Protein AF-A0A1B2HDX2-F1 (afdb_monomer_lite)

Radius of gyration: 14.33 Å; chains: 1; bounding box: 35×34×36 Å

Structure (mmCIF, N/CA/C/O backbone):
data_AF-A0A1B2HDX2-F1
#
_entry.id   AF-A0A1B2HDX2-F1
#
loop_
_atom_site.group_PDB
_atom_site.id
_atom_site.type_symbol
_atom_site.label_atom_id
_atom_site.label_alt_id
_atom_site.label_comp_id
_atom_site.label_asym_id
_atom_site.label_entity_id
_atom_site.label_seq_id
_atom_site.pdbx_PDB_ins_code
_atom_site.Cartn_x
_atom_site.Cartn_y
_atom_site.Cartn_z
_atom_site.occupancy
_atom_site.B_iso_or_equiv
_atom_site.auth_seq_id
_atom_site.auth_comp_id
_atom_site.auth_asym_id
_atom_site.auth_atom_id
_atom_site.pdbx_PDB_model_num
ATOM 1 N N . MET A 1 1 ? -10.209 -14.158 3.918 1.00 73.19 1 MET A N 1
ATOM 2 C CA . MET A 1 1 ? -9.113 -13.359 3.331 1.00 73.19 1 MET A CA 1
ATOM 3 C C . MET A 1 1 ? -9.707 -12.603 2.153 1.00 73.19 1 MET A C 1
ATOM 5 O O . MET A 1 1 ? -10.346 -13.261 1.342 1.00 73.19 1 MET A O 1
ATOM 9 N N . HIS A 1 2 ? -9.603 -11.272 2.109 1.00 89.94 2 HIS A N 1
ATOM 10 C CA . HIS A 1 2 ? -10.098 -10.457 0.991 1.00 89.94 2 HIS A CA 1
ATOM 11 C C . HIS A 1 2 ? -8.893 -10.013 0.146 1.00 89.94 2 HIS A C 1
ATOM 13 O O . HIS A 1 2 ? -8.156 -9.132 0.587 1.00 89.94 2 HIS A O 1
ATOM 19 N N . PRO A 1 3 ? -8.586 -10.694 -0.973 1.00 93.44 3 PRO A N 1
ATOM 20 C CA . PRO A 1 3 ? -7.434 -10.343 -1.787 1.00 93.44 3 PRO A CA 1
ATOM 21 C C . PRO A 1 3 ? -7.740 -9.103 -2.626 1.00 93.44 3 PRO A C 1
ATOM 23 O O . PRO A 1 3 ? -8.762 -9.032 -3.303 1.00 93.44 3 PRO A O 1
ATOM 26 N N . VAL A 1 4 ? -6.805 -8.164 -2.612 1.00 95.44 4 VAL A N 1
ATOM 27 C CA . VAL A 1 4 ? -6.791 -6.971 -3.457 1.00 95.44 4 VAL A CA 1
ATOM 28 C C . VAL A 1 4 ? -5.430 -6.893 -4.141 1.00 95.44 4 VAL A C 1
ATOM 30 O O . VAL A 1 4 ? -4.440 -7.395 -3.604 1.00 95.44 4 VAL A O 1
ATOM 33 N N . ALA A 1 5 ? -5.380 -6.319 -5.339 1.00 95.94 5 ALA A N 1
ATOM 34 C CA . ALA A 1 5 ? -4.182 -6.309 -6.168 1.00 95.94 5 ALA A CA 1
ATOM 35 C C . ALA A 1 5 ? -3.894 -4.903 -6.692 1.00 95.94 5 ALA A C 1
ATOM 37 O O . ALA A 1 5 ? -4.814 -4.151 -7.003 1.00 95.94 5 ALA A O 1
ATOM 38 N N . ALA A 1 6 ? -2.608 -4.587 -6.783 1.00 97.12 6 ALA A N 1
ATOM 39 C CA . ALA A 1 6 ? -2.074 -3.437 -7.492 1.00 97.12 6 ALA A CA 1
ATOM 40 C C . ALA A 1 6 ? -0.637 -3.759 -7.906 1.00 97.12 6 ALA A C 1
ATOM 42 O O . ALA A 1 6 ? 0.091 -4.414 -7.147 1.00 97.12 6 ALA A O 1
ATOM 43 N N . ASP A 1 7 ? -0.224 -3.288 -9.074 1.00 96.19 7 ASP A N 1
ATOM 44 C CA . ASP A 1 7 ? 1.170 -3.33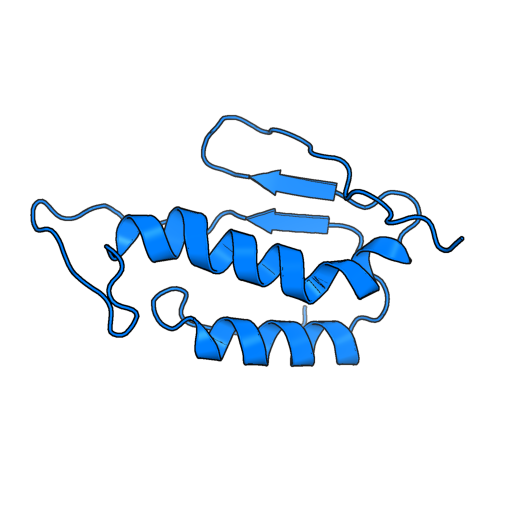3 -9.491 1.00 96.19 7 ASP A CA 1
ATOM 45 C C . ASP A 1 7 ? 1.948 -2.150 -8.889 1.00 96.19 7 ASP A C 1
ATOM 47 O O . ASP A 1 7 ? 1.631 -0.981 -9.100 1.00 96.19 7 ASP A O 1
ATOM 51 N N . PHE A 1 8 ? 3.013 -2.444 -8.142 1.00 95.62 8 PHE A N 1
ATOM 52 C CA . PHE A 1 8 ? 3.851 -1.425 -7.504 1.00 95.62 8 PHE A CA 1
ATOM 53 C C . PHE A 1 8 ? 4.705 -0.648 -8.525 1.00 95.62 8 PHE A C 1
ATOM 55 O O . PHE A 1 8 ? 5.272 0.394 -8.180 1.00 95.62 8 PHE A O 1
ATOM 62 N N . ALA A 1 9 ? 4.761 -1.103 -9.782 1.00 94.81 9 ALA A N 1
ATOM 63 C CA . ALA A 1 9 ? 5.316 -0.356 -10.908 1.00 94.81 9 ALA A CA 1
ATOM 64 C C . ALA A 1 9 ? 4.394 0.771 -11.425 1.00 94.81 9 ALA A C 1
ATOM 66 O O . ALA A 1 9 ? 4.875 1.623 -12.171 1.00 94.81 9 ALA A O 1
ATOM 67 N N . HIS A 1 10 ? 3.130 0.837 -10.981 1.00 96.56 10 HIS A N 1
ATOM 68 C CA . HIS A 1 10 ? 2.152 1.855 -11.390 1.00 96.56 10 HIS A CA 1
ATOM 69 C C . HIS A 1 10 ? 1.566 2.564 -10.156 1.00 96.56 10 HIS A C 1
ATOM 71 O O . HIS A 1 10 ? 0.702 2.040 -9.452 1.00 96.56 10 HIS A O 1
ATOM 77 N N . LEU A 1 11 ? 2.038 3.780 -9.850 1.00 97.50 11 LEU A N 1
ATOM 78 C CA . LEU A 1 11 ? 1.659 4.465 -8.600 1.00 97.50 11 LEU A CA 1
ATOM 79 C C . LEU A 1 11 ? 0.163 4.798 -8.501 1.00 97.50 11 LEU A C 1
ATOM 81 O O . LEU A 1 11 ? -0.374 4.837 -7.392 1.00 97.50 11 LEU A O 1
ATOM 85 N N . ASP A 1 12 ? -0.518 4.993 -9.627 1.00 97.44 12 ASP A N 1
ATOM 86 C CA . ASP A 1 12 ? -1.957 5.266 -9.642 1.00 97.44 12 ASP A CA 1
ATOM 87 C C . ASP A 1 12 ? -2.774 4.063 -9.147 1.00 97.44 12 ASP A C 1
ATOM 89 O O . ASP A 1 12 ? -3.764 4.244 -8.431 1.00 97.44 12 A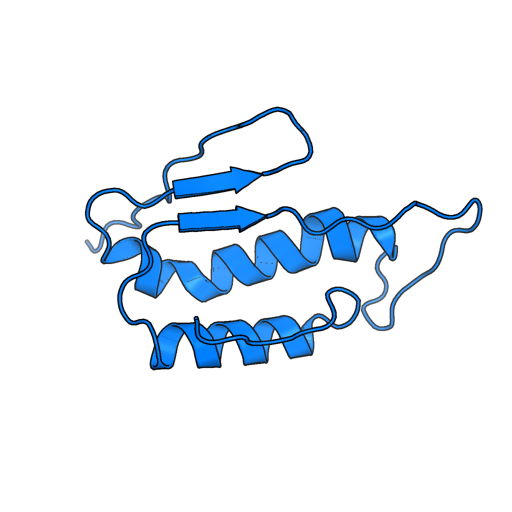SP A O 1
ATOM 93 N N . GLU A 1 13 ? -2.322 2.832 -9.411 1.00 98.12 13 GLU A N 1
ATOM 94 C CA . GLU A 1 13 ? -2.956 1.630 -8.861 1.00 98.12 13 GLU A CA 1
ATOM 95 C C . GLU A 1 13 ? -2.852 1.591 -7.332 1.00 98.12 13 GLU A C 1
ATOM 97 O O . GLU A 1 13 ? -3.810 1.217 -6.655 1.00 98.12 13 GLU A O 1
ATOM 102 N N . ILE A 1 14 ? -1.740 2.064 -6.757 1.00 98.06 14 ILE A N 1
ATOM 103 C CA . ILE A 1 14 ? -1.580 2.172 -5.297 1.00 98.06 14 ILE A CA 1
ATOM 104 C C . ILE A 1 14 ? -2.554 3.203 -4.715 1.00 98.06 14 ILE A C 1
ATOM 106 O O . ILE A 1 14 ? -3.138 2.984 -3.649 1.00 98.06 14 ILE A O 1
ATOM 110 N N . VAL A 1 15 ? -2.781 4.320 -5.411 1.00 97.94 15 VAL A N 1
ATOM 111 C CA . VAL A 1 15 ? -3.776 5.319 -4.987 1.00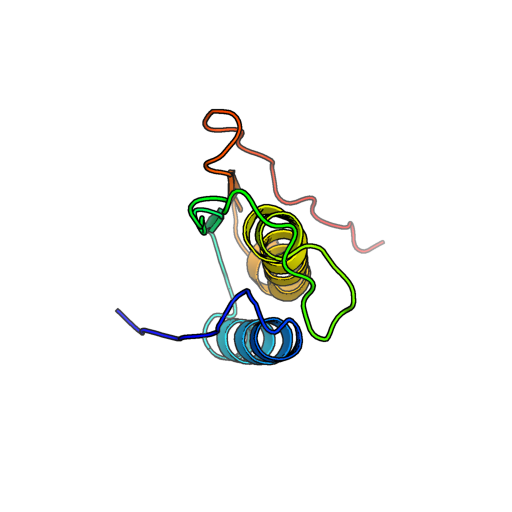 97.94 15 VAL A CA 1
ATOM 112 C C . VAL A 1 15 ? -5.180 4.713 -4.984 1.00 97.94 15 VAL A C 1
ATOM 114 O O . VAL A 1 15 ? -5.926 4.909 -4.024 1.00 97.94 15 VAL A O 1
ATOM 117 N N . LEU A 1 16 ? -5.548 3.955 -6.015 1.00 98.19 16 LEU A N 1
ATOM 118 C CA . LEU A 1 16 ? -6.851 3.288 -6.075 1.00 98.19 16 LEU A CA 1
ATOM 119 C C . LEU A 1 16 ? -6.991 2.218 -4.985 1.00 98.19 16 LEU A C 1
ATOM 121 O O . LEU A 1 16 ? -7.999 2.192 -4.276 1.00 98.19 16 LEU A O 1
ATOM 125 N N . LEU A 1 17 ? -5.949 1.414 -4.786 1.00 98.06 17 LEU A N 1
ATOM 126 C CA . LEU A 1 17 ? -5.903 0.375 -3.764 1.00 98.06 17 LEU A CA 1
ATOM 127 C C . LEU A 1 17 ? -6.086 0.947 -2.354 1.00 98.06 17 LEU A C 1
ATOM 129 O O . LEU A 1 17 ? -6.871 0.422 -1.569 1.00 98.06 17 LEU A O 1
ATOM 133 N N . THR A 1 18 ? -5.396 2.043 -2.023 1.00 97.94 18 THR A N 1
ATOM 134 C CA . THR A 1 18 ? -5.522 2.673 -0.694 1.00 97.94 18 THR A CA 1
ATOM 135 C C . THR A 1 18 ? -6.937 3.176 -0.428 1.00 97.94 18 THR A C 1
ATOM 137 O O . THR A 1 18 ? -7.438 3.007 0.682 1.00 97.94 18 THR A O 1
ATOM 140 N N . ARG A 1 19 ? -7.614 3.732 -1.442 1.00 97.69 19 ARG A N 1
ATOM 141 C CA . ARG A 1 19 ? -9.021 4.152 -1.335 1.00 97.69 19 ARG A CA 1
ATOM 142 C C . ARG A 1 19 ? -9.948 2.967 -1.101 1.00 97.69 19 ARG A C 1
ATOM 144 O O . ARG A 1 19 ? -10.817 3.055 -0.238 1.00 97.69 19 ARG A O 1
ATOM 151 N N . GLN A 1 20 ? -9.749 1.877 -1.841 1.00 97.56 20 GLN A N 1
ATOM 152 C CA . GLN A 1 20 ? -10.531 0.657 -1.664 1.00 97.56 20 GLN A CA 1
ATOM 153 C C . GLN A 1 20 ? -10.355 0.098 -0.245 1.00 97.56 20 GLN A C 1
ATOM 155 O O . GLN A 1 20 ? -11.336 -0.074 0.476 1.00 97.56 20 GLN A O 1
ATOM 160 N N . ILE A 1 21 ? -9.106 -0.098 0.188 1.00 97.38 21 ILE A N 1
ATOM 161 C CA . ILE A 1 21 ? -8.796 -0.628 1.521 1.00 97.38 21 ILE A CA 1
ATOM 162 C C . ILE A 1 21 ? -9.369 0.281 2.613 1.00 97.38 21 ILE A C 1
ATOM 164 O O . ILE A 1 21 ? -9.973 -0.224 3.550 1.00 97.38 21 ILE A O 1
ATOM 168 N N . ALA A 1 22 ? -9.222 1.604 2.509 1.00 96.38 22 ALA A N 1
ATOM 169 C CA . ALA A 1 22 ? -9.746 2.524 3.520 1.00 96.38 22 ALA A CA 1
ATOM 170 C C . ALA A 1 22 ? -11.282 2.497 3.621 1.00 96.38 22 ALA A C 1
ATOM 172 O O . ALA A 1 22 ? -11.825 2.665 4.713 1.00 96.38 22 ALA A O 1
ATOM 173 N N . ALA A 1 23 ? -11.980 2.265 2.506 1.00 96.06 23 ALA A N 1
ATOM 174 C CA . ALA A 1 23 ? -13.435 2.146 2.487 1.00 96.06 23 ALA A CA 1
ATOM 175 C C . ALA A 1 23 ? -13.925 0.820 3.097 1.00 96.06 23 ALA A C 1
ATOM 177 O O . ALA A 1 23 ? -14.924 0.801 3.815 1.00 96.06 23 ALA A O 1
ATOM 178 N N . GLU A 1 24 ? -13.226 -0.282 2.823 1.00 96.19 24 GLU A N 1
ATOM 179 C CA . GLU A 1 24 ? -13.607 -1.628 3.274 1.00 96.19 24 GLU A CA 1
ATOM 180 C C . GLU A 1 24 ? -13.110 -1.949 4.694 1.00 96.19 24 GLU A C 1
ATOM 182 O O . GLU A 1 24 ? -13.727 -2.731 5.423 1.00 96.19 24 GLU A O 1
ATOM 187 N N . HIS A 1 25 ? -12.006 -1.327 5.105 1.00 96.00 25 HIS A N 1
ATOM 188 C CA . HIS A 1 25 ? -11.321 -1.561 6.371 1.00 96.00 25 HIS A CA 1
ATOM 189 C C . HIS A 1 25 ? -11.107 -0.233 7.110 1.00 96.00 25 HIS A C 1
ATOM 191 O O . HIS A 1 25 ? -10.022 0.349 7.054 1.00 96.00 25 HIS A O 1
ATOM 197 N N . PRO A 1 26 ? -12.121 0.256 7.851 1.00 95.00 26 PRO A N 1
ATOM 198 C CA . PRO A 1 26 ? -12.046 1.553 8.526 1.00 95.00 26 PRO A CA 1
ATOM 199 C C . PRO A 1 26 ? -11.003 1.598 9.652 1.00 95.00 26 PRO A C 1
ATOM 201 O O . PRO A 1 26 ? -10.600 2.687 10.056 1.00 95.00 26 PRO A O 1
ATOM 204 N N . VAL A 1 27 ? -10.568 0.440 10.161 1.00 97.31 27 VAL A N 1
ATOM 205 C CA . VAL A 1 27 ? -9.505 0.293 11.164 1.00 97.31 27 VAL A CA 1
ATOM 206 C C . VAL A 1 27 ? -8.454 -0.669 10.620 1.00 97.31 27 VAL A C 1
ATOM 208 O O . VAL A 1 27 ? -8.803 -1.764 10.177 1.00 97.31 27 VAL A O 1
ATOM 211 N N . LEU A 1 28 ? -7.181 -0.267 10.665 1.00 96.94 28 LEU A N 1
ATOM 212 C CA . LEU A 1 28 ? -6.065 -1.067 10.157 1.00 96.94 28 LEU A CA 1
ATOM 213 C C . LEU A 1 28 ? -4.916 -1.144 11.171 1.00 96.94 28 LEU A C 1
ATOM 215 O O . LEU A 1 28 ? -4.231 -0.156 11.429 1.00 96.94 28 LEU A O 1
ATOM 219 N N . ASP A 1 29 ? -4.671 -2.328 11.729 1.00 96.38 29 ASP A N 1
ATOM 220 C CA . ASP A 1 29 ? -3.661 -2.507 12.781 1.00 96.38 29 ASP A CA 1
ATOM 221 C C . ASP A 1 29 ? -2.230 -2.655 12.247 1.00 96.38 29 ASP A C 1
ATOM 223 O O . ASP A 1 29 ? -1.268 -2.259 12.911 1.00 96.38 29 ASP A O 1
ATOM 227 N N . LEU A 1 30 ? -2.068 -3.235 11.057 1.00 95.50 30 LEU A N 1
ATOM 228 C CA . LEU A 1 30 ? -0.768 -3.665 10.555 1.00 95.50 30 LEU A CA 1
ATOM 229 C C . LEU A 1 30 ? -0.639 -3.464 9.046 1.00 95.50 30 LEU A C 1
ATOM 231 O O . LEU A 1 30 ? -1.466 -3.940 8.273 1.00 95.50 30 LEU A O 1
ATOM 235 N N . ILE A 1 31 ? 0.469 -2.845 8.642 1.00 95.69 31 ILE A N 1
ATOM 236 C CA . ILE A 1 31 ? 0.965 -2.859 7.263 1.00 95.69 31 ILE A CA 1
ATOM 237 C C . ILE A 1 31 ? 2.316 -3.567 7.245 1.00 95.69 31 ILE A C 1
ATOM 239 O O . ILE A 1 31 ? 3.194 -3.263 8.055 1.00 95.69 31 ILE A O 1
ATOM 243 N N . VAL A 1 32 ? 2.495 -4.486 6.296 1.00 94.75 32 VAL A N 1
ATOM 244 C CA . VAL A 1 32 ? 3.775 -5.152 6.041 1.00 94.75 32 VAL A CA 1
ATOM 245 C C . VAL A 1 32 ? 4.244 -4.798 4.635 1.00 94.75 32 VAL A C 1
ATOM 247 O O . VAL A 1 32 ? 3.780 -5.354 3.642 1.00 94.75 32 VAL A O 1
ATOM 250 N N . ASN A 1 33 ? 5.191 -3.870 4.552 1.00 94.19 33 ASN A N 1
ATOM 251 C CA . ASN A 1 33 ? 5.839 -3.463 3.313 1.00 94.19 33 ASN A CA 1
ATOM 252 C C . ASN A 1 33 ? 6.935 -4.476 2.960 1.00 94.19 33 ASN A C 1
ATOM 254 O O . ASN A 1 33 ? 8.113 -4.295 3.285 1.00 94.19 33 ASN A O 1
ATOM 258 N N . ALA A 1 34 ? 6.510 -5.570 2.327 1.00 91.12 34 ALA A N 1
ATOM 259 C CA . ALA A 1 34 ? 7.371 -6.677 1.909 1.00 91.12 34 ALA A CA 1
ATOM 260 C C . ALA A 1 34 ? 7.655 -6.719 0.399 1.00 91.12 34 ALA A C 1
ATOM 262 O O . ALA A 1 34 ? 8.460 -7.540 -0.034 1.00 91.12 34 ALA A O 1
ATOM 263 N N . ALA A 1 35 ? 7.003 -5.863 -0.397 1.00 89.38 35 ALA A N 1
ATOM 264 C CA . ALA A 1 35 ? 7.142 -5.866 -1.849 1.00 89.38 35 ALA A CA 1
ATOM 265 C C . ALA A 1 35 ? 8.611 -5.716 -2.265 1.00 89.38 35 ALA A C 1
ATOM 267 O O . ALA A 1 35 ? 9.315 -4.807 -1.817 1.00 89.38 35 ALA A O 1
ATOM 268 N N . THR A 1 36 ? 9.066 -6.638 -3.112 1.00 88.62 36 THR A N 1
ATOM 269 C CA . THR A 1 36 ? 10.427 -6.651 -3.628 1.00 88.62 36 THR A CA 1
ATOM 270 C C . THR A 1 36 ? 10.487 -7.220 -5.033 1.00 88.62 36 THR A C 1
ATOM 272 O O . THR A 1 36 ? 9.776 -8.168 -5.356 1.00 88.62 36 THR A O 1
ATOM 275 N N . ILE A 1 37 ? 11.361 -6.646 -5.853 1.00 88.44 37 ILE A N 1
ATOM 276 C CA . ILE A 1 37 ? 11.805 -7.224 -7.115 1.00 88.44 37 ILE A CA 1
ATOM 277 C C . ILE A 1 37 ? 13.311 -7.461 -7.073 1.00 88.44 37 ILE A C 1
ATOM 279 O O . ILE A 1 37 ? 14.048 -6.784 -6.353 1.00 88.44 37 ILE A O 1
ATOM 283 N N . VAL A 1 38 ? 13.771 -8.424 -7.866 1.00 80.62 38 VAL A N 1
ATOM 284 C CA . VAL A 1 38 ? 15.199 -8.583 -8.137 1.00 80.62 38 VAL A CA 1
ATOM 285 C C . VAL A 1 38 ? 15.609 -7.440 -9.061 1.00 80.62 38 VAL A C 1
ATOM 287 O O . VAL A 1 38 ? 15.043 -7.293 -10.144 1.00 80.62 38 VAL A O 1
ATOM 290 N N . GLY A 1 39 ? 16.559 -6.614 -8.617 1.00 66.31 39 GLY A N 1
ATOM 291 C CA . GLY A 1 39 ? 17.137 -5.576 -9.466 1.00 66.31 39 GLY A CA 1
ATOM 292 C C . GLY A 1 39 ? 17.735 -6.205 -10.722 1.00 66.31 39 GLY A C 1
ATOM 293 O O . GLY A 1 39 ? 18.351 -7.268 -10.655 1.00 66.31 39 GLY A O 1
ATOM 294 N N . THR A 1 40 ? 17.527 -5.575 -11.874 1.00 65.88 40 THR A N 1
ATOM 295 C CA . THR A 1 40 ? 18.197 -5.995 -13.108 1.00 65.88 40 THR A CA 1
ATOM 296 C C . THR A 1 40 ? 19.502 -5.221 -13.258 1.00 65.88 40 THR A C 1
ATOM 298 O O . THR A 1 40 ? 19.599 -4.094 -12.778 1.00 65.88 40 THR A O 1
ATOM 301 N N . ASP A 1 41 ? 20.480 -5.760 -13.991 1.00 74.44 41 ASP A N 1
ATOM 302 C CA . ASP A 1 41 ? 21.726 -5.033 -14.308 1.00 74.44 41 ASP A CA 1
ATOM 303 C C . ASP A 1 41 ? 21.483 -3.754 -15.138 1.00 74.44 41 ASP A C 1
ATOM 305 O O . ASP A 1 41 ? 22.403 -2.981 -15.410 1.00 74.44 41 ASP A O 1
ATOM 309 N N . ARG A 1 42 ? 20.240 -3.529 -15.580 1.00 75.19 42 ARG A N 1
ATOM 310 C CA . ARG A 1 42 ? 19.807 -2.346 -16.317 1.00 75.19 42 ARG A CA 1
ATOM 311 C C . ARG A 1 42 ? 18.949 -1.455 -15.427 1.00 75.19 42 ARG A C 1
ATOM 313 O O . ARG A 1 42 ? 18.025 -1.913 -14.764 1.00 75.19 42 ARG A O 1
ATOM 320 N N . CYS A 1 43 ? 19.216 -0.155 -15.496 1.00 84.25 43 CYS A N 1
ATOM 321 C CA . CYS A 1 43 ? 18.322 0.859 -14.955 1.00 84.25 43 CYS A CA 1
ATOM 322 C C . CYS A 1 43 ? 17.041 0.883 -15.802 1.00 84.25 43 CYS A C 1
ATOM 324 O O . CYS A 1 43 ? 17.081 1.271 -16.974 1.00 84.25 43 CYS A O 1
ATOM 326 N N . VAL A 1 44 ? 15.928 0.424 -15.231 1.00 92.00 44 VAL A N 1
ATOM 327 C CA . VAL A 1 44 ? 14.603 0.484 -15.860 1.00 92.00 44 VAL A CA 1
ATOM 328 C C . VAL A 1 44 ? 13.859 1.665 -15.256 1.00 92.00 44 VAL A C 1
ATOM 330 O O . VAL A 1 44 ? 13.743 1.754 -14.039 1.00 92.00 44 VAL A O 1
ATOM 333 N N . ILE A 1 45 ? 13.365 2.573 -16.097 1.00 94.56 45 ILE A N 1
ATOM 334 C CA . ILE A 1 45 ? 12.610 3.753 -15.664 1.00 94.56 45 ILE A CA 1
ATOM 335 C C . ILE A 1 45 ? 11.116 3.502 -15.874 1.00 94.56 45 ILE A C 1
ATOM 337 O O . ILE A 1 45 ? 10.711 3.055 -16.947 1.00 94.56 45 ILE A O 1
ATOM 341 N N . THR A 1 46 ? 10.312 3.776 -14.850 1.00 93.56 46 THR A N 1
ATOM 342 C CA . THR A 1 46 ? 8.847 3.668 -14.890 1.00 93.56 46 THR A CA 1
ATOM 343 C C . THR A 1 46 ? 8.218 4.848 -15.632 1.00 93.56 46 THR A C 1
ATOM 345 O O . THR A 1 46 ? 8.861 5.872 -15.871 1.00 93.56 46 THR A O 1
ATOM 348 N N . GLU A 1 47 ? 6.922 4.758 -15.936 1.00 92.75 47 GLU A N 1
ATOM 349 C CA . GLU A 1 47 ? 6.151 5.894 -16.467 1.00 92.75 47 GLU A CA 1
ATOM 350 C C . GLU A 1 47 ? 6.145 7.113 -15.527 1.00 92.75 47 GLU A C 1
ATOM 352 O O . GLU A 1 47 ? 6.009 8.250 -15.973 1.00 92.75 47 GLU A O 1
ATOM 357 N N . ASN A 1 48 ? 6.366 6.892 -14.226 1.00 92.19 48 ASN A N 1
ATOM 358 C CA . ASN A 1 48 ? 6.473 7.945 -13.221 1.00 92.19 48 ASN A CA 1
ATOM 359 C C . ASN A 1 48 ? 7.884 8.570 -13.163 1.00 92.19 48 ASN A C 1
ATOM 361 O O . ASN A 1 48 ? 8.156 9.387 -12.281 1.00 92.19 48 ASN A O 1
ATOM 365 N N . GLY A 1 49 ? 8.799 8.180 -14.059 1.00 94.31 49 GLY A N 1
ATOM 366 C CA . GLY A 1 49 ? 10.154 8.730 -14.157 1.00 94.31 49 GLY A CA 1
ATOM 367 C C . GLY A 1 49 ? 11.112 8.275 -13.052 1.00 94.31 49 GLY A C 1
ATOM 368 O O . GLY A 1 49 ? 12.189 8.851 -12.903 1.00 94.31 49 GLY A O 1
ATOM 369 N N . SER A 1 50 ? 10.735 7.264 -12.269 1.00 94.00 50 SER A N 1
ATOM 370 C CA . SER A 1 50 ? 11.567 6.699 -11.202 1.00 94.00 50 SER A CA 1
ATOM 371 C C . SER A 1 50 ? 12.229 5.408 -11.667 1.00 94.00 50 SER A C 1
ATOM 373 O O . SER A 1 50 ? 11.709 4.717 -12.538 1.00 94.00 50 SER A O 1
ATOM 375 N N . GLU A 1 51 ? 13.372 5.057 -11.081 1.00 94.31 51 GLU A N 1
ATOM 376 C CA . GLU A 1 51 ? 13.941 3.724 -11.286 1.00 94.31 51 GLU A CA 1
ATOM 377 C C . GLU A 1 51 ? 12.997 2.663 -10.687 1.00 94.31 51 GLU A C 1
ATOM 379 O O . GLU A 1 51 ? 12.417 2.870 -9.617 1.00 94.31 51 GLU A O 1
ATOM 384 N N . LEU A 1 52 ? 12.795 1.559 -11.409 1.00 93.69 52 LEU A N 1
ATOM 385 C CA . LEU A 1 52 ? 11.789 0.538 -11.124 1.00 93.69 52 LEU A CA 1
ATOM 386 C C . LEU A 1 52 ? 11.960 -0.097 -9.740 1.00 93.69 52 LEU A C 1
ATOM 388 O O . LEU A 1 52 ? 10.982 -0.189 -8.996 1.00 93.69 52 LEU A O 1
ATOM 392 N N . ALA A 1 53 ? 13.171 -0.520 -9.372 1.00 91.50 53 ALA A N 1
ATOM 393 C CA . ALA A 1 53 ? 13.424 -1.102 -8.056 1.00 91.50 53 ALA A CA 1
ATOM 394 C C . ALA A 1 53 ? 13.183 -0.072 -6.945 1.00 91.50 53 ALA A C 1
ATOM 396 O O . ALA A 1 53 ? 12.452 -0.353 -5.996 1.00 91.50 53 ALA A O 1
ATOM 397 N N . VAL A 1 54 ? 13.666 1.163 -7.101 1.00 91.88 54 VAL A N 1
ATOM 398 C CA . VAL A 1 54 ? 13.378 2.263 -6.166 1.00 91.88 54 VAL A CA 1
ATOM 399 C C . VAL A 1 54 ? 11.871 2.491 -6.025 1.00 91.88 54 VAL A C 1
ATOM 401 O O . VAL A 1 54 ? 11.369 2.659 -4.909 1.00 91.88 54 VAL A O 1
ATOM 404 N N . GLN A 1 55 ? 11.123 2.472 -7.126 1.00 95.12 55 GLN A N 1
ATOM 405 C CA . GLN A 1 55 ? 9.681 2.663 -7.076 1.00 95.12 55 GLN A CA 1
ATOM 406 C C . GLN A 1 55 ? 8.985 1.533 -6.315 1.00 95.12 55 GLN A C 1
ATOM 408 O O . GLN A 1 55 ? 8.230 1.810 -5.379 1.00 95.12 55 GLN A O 1
ATOM 413 N N . VAL A 1 56 ? 9.288 0.282 -6.661 1.00 93.62 56 VAL A N 1
ATOM 414 C CA . VAL A 1 56 ? 8.661 -0.896 -6.053 1.00 93.62 56 VAL A CA 1
ATOM 415 C C . VAL A 1 56 ? 9.046 -1.055 -4.582 1.00 93.62 56 VAL A C 1
ATOM 417 O O . VAL A 1 56 ? 8.182 -1.295 -3.739 1.00 93.62 56 VAL A O 1
ATOM 420 N N . HIS A 1 57 ? 10.325 -0.902 -4.243 1.00 91.56 57 HIS A N 1
ATOM 421 C CA . HIS A 1 57 ? 10.825 -1.114 -2.882 1.00 91.56 57 HIS A CA 1
ATOM 422 C C . HIS A 1 57 ? 10.528 0.050 -1.941 1.00 91.56 57 HIS A C 1
ATOM 424 O O . HIS A 1 57 ? 10.446 -0.148 -0.725 1.00 91.56 57 HIS A O 1
ATOM 430 N N . ARG A 1 58 ? 10.400 1.271 -2.475 1.00 91.44 58 ARG A N 1
ATOM 431 C CA . ARG A 1 58 ? 10.383 2.485 -1.653 1.00 91.44 58 ARG A CA 1
ATOM 432 C C . ARG A 1 58 ? 9.190 3.385 -1.920 1.00 91.44 58 ARG A C 1
ATOM 434 O O . ARG A 1 58 ? 8.469 3.698 -0.972 1.00 91.44 58 ARG A O 1
ATOM 441 N N . LEU A 1 59 ? 8.976 3.819 -3.160 1.00 95.62 59 LEU A N 1
ATOM 442 C CA . LEU A 1 59 ? 7.971 4.851 -3.448 1.00 95.62 59 LEU A CA 1
ATOM 443 C C . LEU A 1 59 ? 6.542 4.330 -3.276 1.00 95.62 59 LEU A C 1
ATOM 445 O O . LEU A 1 59 ? 5.765 4.939 -2.538 1.00 95.62 59 LEU A O 1
ATOM 449 N N . ALA A 1 60 ? 6.218 3.186 -3.880 1.00 96.88 60 ALA A N 1
ATOM 450 C CA . ALA A 1 60 ? 4.905 2.559 -3.760 1.00 96.88 60 ALA A CA 1
ATOM 451 C C . ALA A 1 60 ? 4.567 2.199 -2.295 1.00 96.88 60 ALA A C 1
ATOM 453 O O . ALA A 1 60 ? 3.509 2.613 -1.821 1.00 96.88 60 ALA A O 1
ATOM 454 N N . PRO A 1 61 ? 5.458 1.566 -1.504 1.00 95.69 61 PRO A N 1
ATOM 455 C CA . PRO A 1 61 ? 5.227 1.344 -0.074 1.00 95.69 61 PRO A CA 1
ATOM 456 C C . PRO A 1 61 ? 5.018 2.614 0.766 1.00 95.69 61 PRO A C 1
ATOM 458 O O . PRO A 1 61 ? 4.174 2.634 1.668 1.00 95.69 61 PRO A O 1
ATOM 461 N N . ILE A 1 62 ? 5.770 3.693 0.496 1.00 95.75 62 ILE A N 1
ATOM 462 C CA . ILE A 1 62 ? 5.555 4.989 1.163 1.00 95.75 62 ILE A CA 1
ATOM 463 C C . ILE A 1 62 ? 4.163 5.526 0.821 1.00 95.75 62 ILE A C 1
ATOM 465 O O . ILE A 1 62 ? 3.459 5.993 1.718 1.00 95.75 62 ILE A O 1
ATOM 469 N N . LEU A 1 63 ? 3.771 5.470 -0.453 1.00 97.31 63 LEU A N 1
ATOM 470 C CA . LEU A 1 63 ? 2.467 5.931 -0.920 1.00 97.31 63 LEU A CA 1
ATOM 471 C C . LEU A 1 63 ? 1.328 5.122 -0.289 1.00 97.31 63 LEU A C 1
ATOM 473 O O . LEU A 1 63 ? 0.404 5.717 0.261 1.00 97.31 63 LEU A O 1
ATOM 477 N N . LEU A 1 64 ? 1.450 3.793 -0.273 1.00 97.69 64 LEU A N 1
ATOM 478 C CA . LEU A 1 64 ? 0.515 2.877 0.382 1.00 97.69 64 LEU A CA 1
ATOM 479 C C . LEU A 1 64 ? 0.339 3.232 1.863 1.00 97.69 64 LEU A C 1
ATOM 481 O O . LEU A 1 64 ? -0.774 3.461 2.332 1.00 97.69 64 LEU A O 1
ATOM 485 N N . THR A 1 65 ? 1.452 3.348 2.591 1.00 96.81 65 THR A N 1
ATOM 486 C CA . THR A 1 65 ? 1.437 3.669 4.027 1.00 96.81 65 THR A CA 1
ATOM 487 C C . THR A 1 65 ? 0.803 5.037 4.282 1.00 96.81 65 THR A C 1
ATOM 489 O O . THR A 1 65 ? 0.019 5.188 5.214 1.00 96.81 65 THR A O 1
ATOM 492 N N . ARG A 1 66 ? 1.105 6.040 3.444 1.00 96.81 66 ARG A N 1
ATOM 493 C CA . ARG A 1 66 ? 0.517 7.386 3.544 1.00 96.81 66 ARG A CA 1
ATOM 494 C C . ARG A 1 66 ? -0.984 7.389 3.263 1.00 96.81 66 ARG A C 1
ATOM 496 O O . ARG A 1 66 ? -1.714 8.066 3.982 1.00 96.81 66 ARG A O 1
ATOM 503 N N . GLY A 1 67 ? -1.436 6.641 2.258 1.00 97.25 67 GLY A N 1
ATOM 504 C CA . GLY A 1 67 ? -2.853 6.532 1.905 1.00 97.25 67 GLY A CA 1
ATOM 505 C C . GLY A 1 67 ? -3.699 5.849 2.983 1.00 97.25 67 GLY A C 1
ATOM 506 O O . GLY A 1 67 ? -4.894 6.105 3.070 1.00 97.25 67 GLY A O 1
ATOM 507 N N . LEU A 1 68 ? -3.077 5.038 3.843 1.00 97.81 68 LEU A N 1
ATOM 508 C CA . LEU A 1 68 ? -3.748 4.276 4.902 1.00 97.81 68 LEU A CA 1
ATOM 509 C C . LEU A 1 68 ? -3.561 4.861 6.309 1.00 97.81 68 LEU A C 1
ATOM 511 O O . LEU A 1 68 ? -3.978 4.247 7.290 1.00 97.81 68 LEU A O 1
ATOM 515 N N . VAL A 1 69 ? -2.990 6.065 6.437 1.00 96.62 69 VAL A N 1
ATOM 516 C CA . VAL A 1 69 ? -2.805 6.729 7.743 1.00 96.62 69 VAL A CA 1
ATOM 517 C C . VAL A 1 69 ? -4.123 6.877 8.499 1.00 96.62 69 VAL A C 1
ATOM 519 O O . VAL A 1 69 ? -4.153 6.691 9.714 1.00 96.62 69 VAL A O 1
ATOM 522 N N . GLU A 1 70 ? -5.209 7.209 7.802 1.00 96.25 70 GLU A N 1
ATOM 523 C CA . GLU A 1 70 ? -6.506 7.454 8.432 1.00 96.25 70 GLU A CA 1
A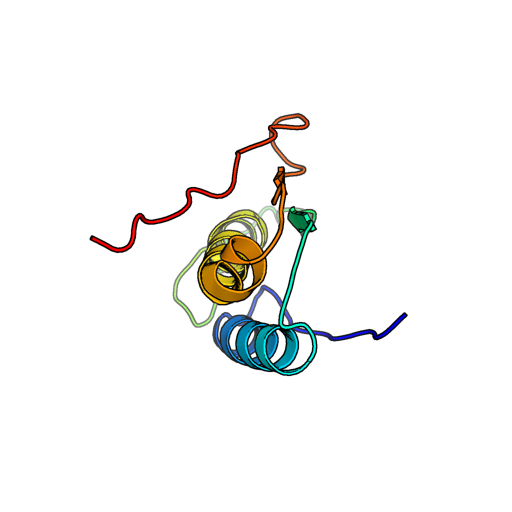TOM 524 C C . GLU A 1 70 ? -7.085 6.176 9.079 1.00 96.25 70 GLU A C 1
ATOM 526 O O . GLU A 1 70 ? -7.281 6.199 10.300 1.00 96.25 70 GLU A O 1
ATOM 531 N N . PRO A 1 71 ? -7.208 5.029 8.380 1.00 97.19 71 PRO A N 1
ATOM 532 C CA . PRO A 1 71 ? -7.565 3.760 9.018 1.00 97.19 71 PRO A CA 1
ATOM 533 C C . PRO A 1 71 ? -6.610 3.320 10.134 1.00 97.19 71 PRO A C 1
ATOM 535 O O . PRO A 1 71 ? -7.049 2.821 11.172 1.00 97.19 71 PRO A O 1
ATOM 538 N N . MET A 1 72 ? -5.301 3.533 9.961 1.00 97.44 72 MET A N 1
ATOM 539 C CA . MET A 1 72 ? -4.310 3.180 10.984 1.00 97.44 72 MET A CA 1
ATOM 540 C C . MET A 1 72 ? -4.441 4.026 12.251 1.00 97.44 72 MET A C 1
ATOM 542 O O . MET A 1 72 ? -4.234 3.525 13.354 1.00 97.44 72 MET A O 1
ATOM 546 N N . SER A 1 73 ? -4.810 5.302 12.125 1.00 96.25 73 SER A N 1
ATOM 547 C CA . SER A 1 73 ? -4.980 6.201 13.274 1.00 96.25 73 SER A CA 1
ATOM 548 C C . SER A 1 73 ? -6.108 5.772 14.216 1.00 96.25 73 SER A C 1
ATOM 550 O O . SER A 1 73 ? -6.067 6.100 15.403 1.00 96.25 73 SER A O 1
ATOM 552 N N . ARG A 1 74 ? -7.079 5.003 13.703 1.00 96.50 74 ARG A N 1
ATOM 553 C 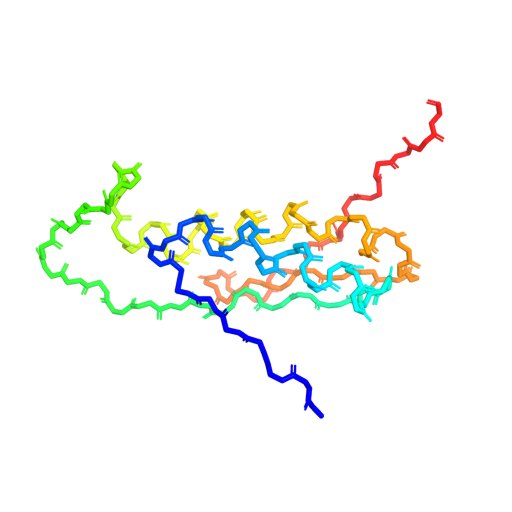CA . ARG A 1 74 ? -8.194 4.450 14.482 1.00 96.50 74 ARG A CA 1
ATOM 554 C C . ARG A 1 74 ? -7.829 3.175 15.239 1.00 96.50 74 ARG A C 1
ATOM 556 O O . ARG A 1 74 ? -8.564 2.780 16.141 1.00 96.50 74 ARG A O 1
ATOM 563 N N . ALA A 1 75 ? -6.715 2.531 14.893 1.00 96.44 75 ALA A N 1
ATOM 564 C CA . ALA A 1 75 ? -6.244 1.349 15.597 1.00 96.44 75 ALA A CA 1
ATOM 565 C C . ALA A 1 75 ? -5.678 1.717 16.978 1.00 96.44 75 ALA A C 1
ATOM 567 O O . ALA A 1 75 ? -5.095 2.786 17.197 1.00 96.44 75 ALA A O 1
ATOM 568 N N . SER A 1 76 ? -5.806 0.799 17.934 1.00 94.81 76 SER A N 1
ATOM 569 C CA . SER A 1 76 ? -5.292 1.002 19.292 1.00 94.81 76 SER A CA 1
ATOM 570 C C . SER A 1 76 ? -3.759 1.058 19.312 1.00 94.81 76 SER A C 1
ATOM 572 O O . SER A 1 76 ? -3.177 1.888 20.015 1.00 94.81 76 SER A O 1
ATOM 574 N N . ALA A 1 77 ? -3.108 0.229 18.492 1.00 94.00 77 ALA A N 1
ATOM 575 C CA . ALA A 1 77 ? -1.659 0.092 18.423 1.00 94.00 77 ALA A CA 1
ATOM 576 C C . ALA A 1 77 ? -1.175 -0.181 16.979 1.00 94.00 77 ALA A C 1
ATOM 578 O O . ALA A 1 77 ? -0.611 -1.245 16.726 1.00 94.00 77 ALA A O 1
ATOM 579 N N . PRO A 1 78 ? -1.323 0.774 16.040 1.00 96.06 78 PRO A N 1
ATOM 580 C CA . PRO A 1 78 ? -0.939 0.575 14.643 1.00 96.06 78 PRO A CA 1
ATOM 581 C C . PRO A 1 78 ? 0.565 0.333 14.476 1.00 96.06 78 PRO A C 1
ATOM 583 O O . PRO A 1 78 ? 1.386 0.905 15.212 1.00 96.06 78 PRO A O 1
ATOM 586 N N . ARG A 1 79 ? 0.936 -0.496 13.496 1.00 95.25 79 ARG A N 1
ATOM 587 C CA . ARG A 1 79 ? 2.324 -0.861 13.176 1.00 95.25 79 ARG A CA 1
ATOM 588 C C . ARG A 1 79 ? 2.567 -0.868 11.670 1.00 95.25 79 ARG A C 1
ATOM 590 O O . ARG A 1 79 ? 1.752 -1.376 10.906 1.00 95.25 79 ARG A O 1
ATOM 597 N N . VAL A 1 80 ? 3.728 -0.365 11.261 1.00 94.31 80 VAL A N 1
ATOM 598 C CA . VAL A 1 80 ? 4.243 -0.532 9.897 1.00 94.31 80 VAL A CA 1
ATOM 599 C C . VAL A 1 80 ? 5.553 -1.300 9.983 1.00 94.31 80 VAL A C 1
ATOM 601 O O . VAL A 1 80 ? 6.467 -0.879 10.695 1.00 94.31 80 VAL A O 1
ATOM 604 N N . LEU A 1 81 ? 5.624 -2.426 9.279 1.00 92.50 81 LEU A N 1
ATOM 605 C CA . LEU A 1 81 ? 6.812 -3.266 9.176 1.00 92.50 81 LEU A CA 1
ATOM 606 C C . LEU A 1 81 ? 7.413 -3.131 7.782 1.00 92.50 81 LEU A C 1
ATOM 608 O O . LEU A 1 81 ? 6.691 -3.155 6.787 1.00 92.50 81 LEU A O 1
ATOM 612 N N . TRP A 1 82 ? 8.735 -3.032 7.716 1.00 88.88 82 TRP A N 1
ATOM 613 C CA . TRP A 1 82 ? 9.497 -2.942 6.474 1.00 88.88 82 TRP A CA 1
ATOM 614 C C . TRP A 1 82 ? 10.419 -4.152 6.368 1.00 88.88 82 TRP A C 1
ATOM 616 O O . TRP A 1 82 ? 11.112 -4.477 7.328 1.00 88.88 82 TRP A O 1
ATOM 626 N N . HIS A 1 83 ? 10.421 -4.836 5.224 1.00 81.75 83 HIS A N 1
ATOM 627 C CA . HIS A 1 83 ? 11.236 -6.042 5.048 1.00 81.75 83 HIS A CA 1
ATOM 628 C C . HIS A 1 83 ? 12.742 -5.754 4.857 1.00 81.75 83 HIS A C 1
ATOM 630 O O . HIS A 1 83 ? 13.564 -6.601 5.186 1.00 81.75 83 HIS A O 1
ATOM 636 N N . HIS A 1 84 ? 13.127 -4.584 4.335 1.00 65.56 84 HIS A N 1
ATOM 637 C CA . HIS A 1 84 ? 14.470 -4.371 3.774 1.00 65.56 84 HIS A CA 1
ATOM 638 C C . HIS A 1 84 ? 15.591 -3.970 4.758 1.00 65.56 84 HIS A C 1
ATOM 640 O O . HIS A 1 84 ? 16.743 -4.045 4.355 1.00 65.56 84 HIS A O 1
ATOM 646 N N . ASP A 1 85 ? 15.314 -3.650 6.031 1.00 46.00 85 ASP A N 1
ATOM 647 C CA . ASP A 1 85 ? 16.332 -3.150 6.989 1.00 46.00 85 ASP A CA 1
ATOM 648 C C . ASP A 1 85 ? 16.260 -3.824 8.375 1.00 46.00 85 ASP A C 1
ATOM 650 O O . ASP A 1 85 ? 16.325 -3.180 9.427 1.00 46.00 85 ASP A O 1
ATOM 654 N N . GLY A 1 86 ? 16.046 -5.143 8.399 1.00 48.62 86 GLY A N 1
ATOM 655 C CA . GLY A 1 86 ? 15.605 -5.809 9.623 1.00 48.62 86 GLY A CA 1
ATOM 656 C C . GLY A 1 86 ? 14.208 -5.319 10.024 1.00 48.62 86 GLY A C 1
ATOM 657 O O . GLY A 1 86 ? 13.676 -4.349 9.487 1.00 48.62 86 GLY A O 1
ATOM 658 N N . ILE A 1 87 ? 13.550 -6.020 10.942 1.00 46.47 87 ILE A N 1
ATOM 659 C CA . ILE A 1 87 ? 12.192 -5.656 11.360 1.00 46.47 87 ILE A CA 1
ATOM 660 C C . ILE A 1 87 ? 12.259 -4.344 12.154 1.00 46.47 87 ILE A C 1
ATOM 662 O O . ILE A 1 87 ? 12.393 -4.340 13.376 1.00 46.47 87 ILE A O 1
ATOM 666 N N . SER A 1 88 ? 12.172 -3.216 11.455 1.00 52.09 88 SER A N 1
ATOM 667 C CA . SER A 1 88 ? 12.031 -1.899 12.062 1.00 52.09 88 SER A CA 1
ATOM 668 C C . SER A 1 88 ? 10.549 -1.618 12.257 1.00 52.09 88 SER A C 1
ATOM 670 O O . SER A 1 88 ? 9.800 -1.402 11.303 1.00 52.09 88 SER A O 1
ATOM 672 N N . VAL A 1 89 ? 10.118 -1.660 13.517 1.00 57.00 89 VAL A N 1
ATOM 673 C CA . VAL A 1 89 ? 8.753 -1.331 13.920 1.00 57.00 89 VAL A CA 1
ATOM 674 C C . VAL A 1 89 ? 8.665 0.175 14.119 1.00 57.00 89 VAL A C 1
ATOM 676 O O . VAL A 1 89 ? 9.123 0.697 15.135 1.00 57.00 89 VAL A O 1
ATOM 679 N N . VAL A 1 90 ? 8.058 0.880 13.168 1.00 62.72 90 VAL A N 1
ATOM 680 C CA . VAL A 1 90 ? 7.791 2.313 13.332 1.00 62.72 90 VAL A CA 1
ATOM 681 C C . VAL A 1 90 ? 6.356 2.476 13.843 1.00 62.72 90 VAL A C 1
ATOM 683 O O . VAL A 1 90 ? 5.427 1.978 13.194 1.00 62.72 90 VAL A O 1
ATOM 686 N N . PRO A 1 91 ? 6.131 3.139 14.996 1.00 60.25 91 PRO A N 1
ATOM 687 C CA . PRO A 1 91 ? 4.785 3.517 15.407 1.00 60.25 91 PRO A CA 1
ATOM 688 C C . PRO A 1 91 ? 4.179 4.400 14.319 1.00 60.25 91 PRO A C 1
ATOM 690 O O . PRO A 1 91 ? 4.812 5.370 13.896 1.00 60.25 91 PRO A O 1
ATOM 693 N N . ALA A 1 92 ? 2.961 4.100 13.866 1.00 63.84 92 ALA A N 1
ATOM 694 C CA . ALA A 1 92 ? 2.271 5.040 12.993 1.00 63.84 92 ALA A CA 1
ATOM 695 C C . ALA A 1 92 ? 2.061 6.340 13.785 1.00 63.84 92 ALA A C 1
ATOM 697 O O . ALA A 1 92 ? 1.403 6.334 14.828 1.00 63.84 92 ALA A O 1
ATOM 698 N N . GLN A 1 93 ? 2.683 7.441 13.346 1.00 58.19 93 GLN A N 1
ATOM 699 C CA . GLN A 1 93 ? 2.524 8.735 14.005 1.00 58.19 93 GLN A CA 1
ATOM 700 C C . GLN A 1 93 ? 1.043 9.121 13.970 1.00 58.19 93 GLN A C 1
ATOM 702 O O . GLN A 1 93 ? 0.492 9.399 12.903 1.00 58.19 93 GLN A O 1
ATOM 707 N N . ARG A 1 94 ? 0.401 9.172 15.142 1.00 53.59 94 ARG A N 1
ATOM 708 C CA . ARG A 1 94 ? -0.887 9.8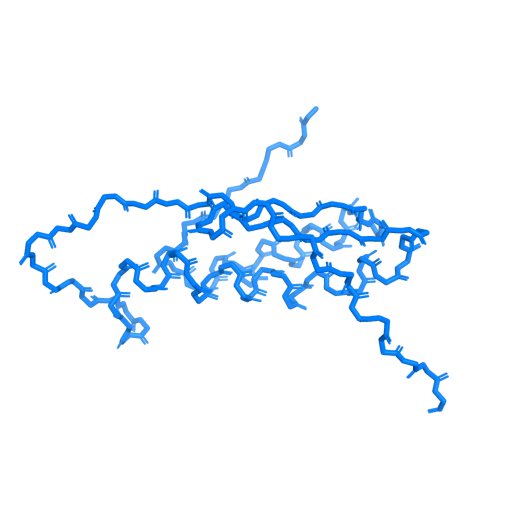51 15.287 1.00 53.59 94 ARG A CA 1
ATOM 709 C C . ARG A 1 94 ? -0.622 11.334 15.054 1.00 53.59 94 ARG A C 1
ATOM 711 O O . ARG A 1 94 ? 0.078 11.956 15.851 1.00 53.59 94 ARG A O 1
ATOM 718 N N . ARG A 1 95 ? -1.135 11.910 13.965 1.00 51.44 95 ARG A N 1
ATOM 719 C CA . ARG A 1 95 ? -1.240 13.372 13.914 1.00 51.44 95 ARG A CA 1
ATOM 720 C C . ARG A 1 95 ? -2.279 13.759 14.958 1.00 51.44 95 ARG A C 1
ATOM 722 O O . ARG A 1 95 ? -3.412 13.292 14.880 1.00 51.44 95 ARG A O 1
ATOM 729 N N . GLY A 1 96 ? -1.855 14.529 15.956 1.00 40.91 96 GLY A N 1
ATOM 730 C CA . GLY A 1 96 ? -2.768 15.154 16.901 1.00 40.91 96 GLY A CA 1
ATOM 731 C C . GLY A 1 96 ? -3.765 16.009 16.129 1.00 40.91 96 GLY A C 1
ATOM 732 O O . GLY A 1 96 ? -3.366 16.787 15.264 1.00 40.91 96 GLY A O 1
ATOM 733 N N . ALA A 1 97 ? -5.045 15.791 16.400 1.00 48.59 97 ALA A N 1
ATOM 734 C CA . ALA A 1 97 ? -6.056 16.802 16.177 1.00 48.59 97 ALA A CA 1
ATOM 735 C C . ALA A 1 97 ? -5.979 17.739 17.388 1.00 48.59 97 ALA A C 1
ATOM 737 O O . ALA A 1 97 ? -6.360 17.326 18.481 1.00 48.59 97 ALA A O 1
ATOM 738 N N . ASP A 1 98 ? -5.416 18.924 17.174 1.00 42.44 98 ASP A N 1
ATOM 739 C CA . ASP A 1 98 ? -5.653 20.138 17.962 1.00 42.44 98 ASP A CA 1
ATOM 740 C C . ASP A 1 98 ? -6.174 21.200 16.986 1.00 42.44 98 ASP A C 1
ATOM 742 O O . ASP A 1 98 ? -5.591 21.301 15.875 1.00 42.44 98 ASP A O 1
#

InterPro domains:
  IPR036291 NAD(P)-binding domain superfamily [SSF51735] (2-88)

Foldseek 3Di:
DDDDDDDLLDLVSLLVVLVVCCVVQVADAEDEQPFADDDDPDQDAGPVRDGRRCSRQPVSLVSNLVSNLRNHLPDPWHWYFHDPPPGDTDTSDNDDDD

Sequence (98 aa):
MHPVAADFAHLDEIVLLTRQIAAEHPVLDLIVNAATIVGTDRCVITENGSELAVQVHRLAPILLTRGLVEPMSRASAPRVLWHHDGISVVPAQRRGAD

Organism: NCBI:txid1586287

Secondary structure (DSSP, 8-state):
-------TT-HHHHHHHHHHHHHH-S---EEEE----PPPSS-PBPTTSSBHHHIIIIIHHHHHHHHTHHHHHTSSS-EEEESBTB-EEEE-------

pLDDT: mean 87.09, std 15.93, range [40.91, 98.19]